Protein AF-A0AA47KNE5-F1 (afdb_monomer_lite)

Foldseek 3Di:
DDPPPPDVVNVVVVVVVVVVVVVVVVVVVVVPDLAQAEFEDDDQWDWTDDPVDPWIKTWHWDDDPFKIKIKIKTQDDFPFKAFDDDGDTADWPDWDQDPVNRIIITMDMDTPVRDDPCRQWIWTHDDRYIYTYGDDDDD

Sequence (139 aa):
MAAEKLTRGRLAQIIVMLTLLVVAFFWRTLVYTPGLTIIDCEGERGFCGTSQSQQTVEFSWRKEQDYIIFSVISDKKPHSAYWGEEGNKQIEISDMQDQNGDKITLTWQWKTQDLPRNPMRFNLVFDQHQFKFNYPQID

Organism: NCBI:txid1908198

pLDDT: mean 78.64, std 12.8, range [43.66, 94.62]

Radius of gyration: 24.83 Å; chains: 1; bounding box: 59×40×68 Å

Structure (mmCIF, N/CA/C/O backbone):
data_AF-A0AA47KNE5-F1
#
_entry.id   AF-A0AA47KNE5-F1
#
loop_
_atom_site.group_PDB
_atom_site.id
_atom_site.type_symbol
_atom_site.label_atom_id
_atom_site.label_alt_id
_atom_site.label_comp_id
_atom_site.label_asym_id
_atom_site.label_entity_id
_atom_site.label_seq_id
_atom_site.pdbx_PDB_ins_code
_atom_site.Cartn_x
_atom_site.Cartn_y
_atom_site.Cartn_z
_atom_site.occupancy
_atom_site.B_iso_or_equiv
_atom_site.auth_seq_id
_atom_site.auth_comp_id
_atom_site.auth_asym_id
_atom_site.auth_atom_id
_atom_site.pdbx_PDB_model_num
ATOM 1 N N . MET A 1 1 ? 38.403 22.958 -42.025 1.00 55.44 1 MET A N 1
ATOM 2 C CA . MET A 1 1 ? 38.973 21.595 -42.096 1.00 55.44 1 MET A CA 1
ATOM 3 C C . MET A 1 1 ? 38.119 20.810 -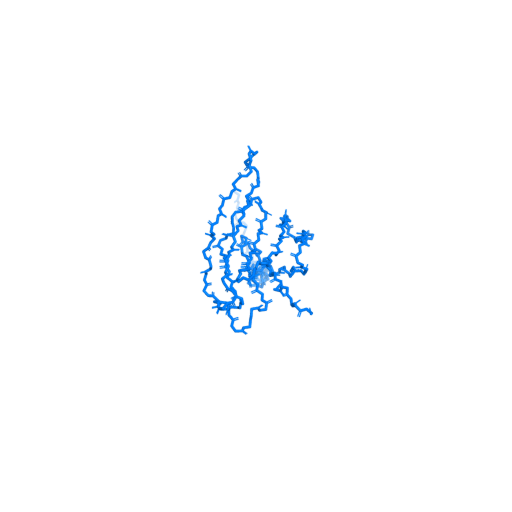43.071 1.00 55.44 1 MET A C 1
ATOM 5 O O . MET A 1 1 ? 36.905 20.827 -42.910 1.00 55.44 1 MET A O 1
ATOM 9 N N . ALA A 1 2 ? 38.712 20.272 -44.139 1.00 46.06 2 ALA A N 1
ATOM 10 C CA . ALA A 1 2 ? 37.969 19.575 -45.184 1.00 46.06 2 ALA A CA 1
ATOM 11 C C . ALA A 1 2 ? 37.183 18.417 -44.558 1.00 46.06 2 ALA A C 1
ATOM 13 O O . ALA A 1 2 ? 37.780 17.555 -43.919 1.00 46.06 2 ALA A O 1
ATOM 14 N N . ALA A 1 3 ? 35.857 18.428 -44.712 1.00 57.62 3 ALA A N 1
ATOM 15 C CA . ALA A 1 3 ? 35.035 17.264 -44.431 1.00 57.62 3 ALA A CA 1
ATOM 16 C C . ALA A 1 3 ? 35.499 16.174 -45.401 1.00 57.62 3 ALA A C 1
ATOM 18 O O . ALA A 1 3 ? 35.206 16.219 -46.597 1.00 57.62 3 ALA A O 1
ATOM 19 N N . GLU A 1 4 ? 36.354 15.289 -44.897 1.00 56.22 4 GLU A N 1
ATOM 20 C CA . GLU A 1 4 ? 36.949 14.192 -45.639 1.00 56.22 4 GLU A CA 1
ATOM 21 C C . GLU A 1 4 ? 35.820 13.450 -46.359 1.00 56.22 4 GLU A C 1
ATOM 23 O O . GLU A 1 4 ? 34.797 13.138 -45.746 1.00 56.22 4 GLU A O 1
ATOM 28 N N . LYS A 1 5 ? 35.948 13.246 -47.680 1.00 59.78 5 LYS A N 1
ATOM 29 C CA . LYS A 1 5 ? 34.957 12.507 -48.470 1.00 59.78 5 LYS A CA 1
ATOM 30 C C . LYS A 1 5 ? 34.776 11.138 -47.815 1.00 59.78 5 LYS A C 1
ATOM 32 O O . LYS A 1 5 ? 35.583 10.243 -48.056 1.00 59.78 5 LYS A O 1
ATOM 37 N N . LEU A 1 6 ? 33.728 10.969 -47.004 1.00 59.25 6 LEU A N 1
ATOM 38 C CA . LEU A 1 6 ? 33.362 9.667 -46.465 1.00 59.25 6 LEU A CA 1
ATOM 39 C C . LEU A 1 6 ? 33.169 8.738 -47.662 1.00 59.25 6 LEU A C 1
ATOM 41 O O . LEU A 1 6 ? 32.234 8.880 -48.452 1.00 59.25 6 LEU A O 1
ATOM 45 N N . THR A 1 7 ? 34.098 7.803 -47.831 1.00 70.06 7 THR A N 1
ATOM 46 C CA . THR A 1 7 ? 33.955 6.731 -48.807 1.00 70.06 7 THR A CA 1
ATOM 47 C C . THR A 1 7 ? 32.669 5.988 -48.463 1.00 70.06 7 THR A C 1
ATOM 49 O O . THR A 1 7 ? 32.439 5.646 -47.303 1.00 70.06 7 THR A O 1
ATOM 52 N N . ARG A 1 8 ? 31.793 5.782 -49.458 1.00 72.06 8 ARG A N 1
ATOM 53 C CA . ARG A 1 8 ? 30.426 5.253 -49.264 1.00 72.06 8 ARG A CA 1
ATOM 54 C C . ARG A 1 8 ? 30.379 4.005 -48.366 1.00 72.06 8 ARG A C 1
ATOM 56 O O . ARG A 1 8 ? 29.431 3.844 -47.607 1.00 72.06 8 ARG A O 1
ATOM 63 N N . GLY A 1 9 ? 31.426 3.174 -48.396 1.00 78.50 9 GLY A N 1
ATOM 64 C CA . GLY A 1 9 ? 31.568 1.998 -47.531 1.00 78.50 9 GLY A CA 1
ATOM 65 C C . GLY A 1 9 ? 31.712 2.310 -46.035 1.00 78.50 9 GLY A C 1
ATOM 66 O O . GLY A 1 9 ? 31.066 1.660 -45.219 1.00 78.50 9 GLY A O 1
ATOM 67 N N . ARG A 1 10 ? 32.485 3.337 -45.655 1.00 80.94 10 ARG A N 1
ATOM 68 C CA . ARG A 1 10 ? 32.649 3.741 -44.244 1.00 80.94 10 ARG A CA 1
ATOM 69 C C . ARG A 1 10 ? 31.364 4.344 -43.679 1.00 80.94 10 ARG A C 1
ATOM 71 O O . ARG A 1 10 ? 31.023 4.097 -42.528 1.00 80.94 10 ARG A O 1
ATOM 78 N N . LEU A 1 11 ? 30.622 5.080 -44.507 1.00 83.19 11 LEU A N 1
ATOM 79 C CA . LEU A 1 11 ? 29.317 5.629 -44.135 1.00 83.19 11 LEU A CA 1
ATOM 80 C C . LEU A 1 11 ? 28.286 4.516 -43.885 1.00 83.19 11 LEU A C 1
ATOM 82 O O . LEU A 1 11 ? 27.605 4.540 -42.865 1.00 83.19 11 LEU A O 1
ATOM 86 N N . ALA A 1 12 ? 28.215 3.512 -44.765 1.00 87.06 12 ALA A N 1
ATOM 87 C CA . ALA A 1 12 ? 27.315 2.373 -44.581 1.00 87.06 12 ALA A CA 1
ATOM 88 C C . ALA A 1 12 ? 27.607 1.614 -43.275 1.00 87.06 12 ALA A C 1
ATOM 90 O O . ALA A 1 12 ? 26.688 1.296 -42.526 1.00 87.06 12 ALA A O 1
ATOM 91 N N . GLN A 1 13 ? 28.886 1.396 -42.958 1.00 84.06 13 GLN A N 1
ATOM 92 C CA . GLN A 1 13 ? 29.298 0.732 -41.721 1.00 84.06 13 GLN A CA 1
ATOM 93 C C . GLN A 1 13 ? 28.849 1.495 -40.465 1.00 84.06 13 GLN A C 1
ATOM 95 O O . GLN A 1 13 ? 28.346 0.885 -39.522 1.00 84.06 13 GLN A O 1
ATOM 100 N N . ILE A 1 14 ? 28.990 2.825 -40.460 1.00 89.75 14 ILE A N 1
ATOM 101 C CA . ILE A 1 14 ? 28.552 3.671 -39.341 1.00 89.75 14 ILE A CA 1
ATOM 102 C C . ILE A 1 14 ? 27.030 3.606 -39.177 1.00 89.75 14 ILE A C 1
ATOM 104 O O . ILE A 1 14 ? 26.550 3.481 -38.055 1.00 89.75 14 ILE A O 1
ATOM 108 N N . ILE A 1 15 ? 26.268 3.636 -40.275 1.00 91.88 15 ILE A N 1
ATOM 109 C CA . ILE A 1 15 ? 24.800 3.551 -40.231 1.00 91.88 15 ILE A CA 1
ATOM 110 C C . ILE A 1 15 ? 24.347 2.197 -39.668 1.00 91.88 15 ILE A C 1
ATOM 112 O O . ILE A 1 15 ? 23.460 2.151 -38.816 1.00 91.88 15 ILE A O 1
ATOM 116 N N . VAL A 1 16 ? 24.975 1.095 -40.081 1.00 94.06 16 VAL A N 1
ATOM 117 C CA . VAL A 1 16 ? 24.676 -0.239 -39.534 1.00 94.06 16 VAL A CA 1
ATOM 118 C C . VAL A 1 16 ? 24.987 -0.299 -38.035 1.00 94.06 16 VAL A C 1
ATOM 120 O O . VAL A 1 16 ? 24.168 -0.777 -37.256 1.00 94.06 16 VAL A O 1
ATOM 123 N N . MET A 1 17 ? 26.125 0.248 -37.599 1.00 93.06 17 MET A N 1
ATOM 124 C CA . MET A 1 17 ? 26.459 0.295 -36.171 1.00 93.06 17 MET A CA 1
ATOM 125 C C . MET A 1 17 ? 25.487 1.164 -35.366 1.00 93.06 17 MET A C 1
ATOM 127 O O . MET A 1 17 ? 25.018 0.740 -34.312 1.00 93.06 17 MET A O 1
ATOM 131 N N . LEU A 1 18 ? 25.123 2.345 -35.872 1.00 92.12 18 LEU A N 1
ATOM 132 C CA . LEU A 1 18 ? 24.147 3.223 -35.224 1.00 92.12 18 LEU A CA 1
ATOM 133 C C . LEU A 1 18 ? 22.773 2.563 -35.106 1.00 92.12 18 LEU A C 1
ATOM 135 O O . LEU A 1 18 ? 22.165 2.612 -34.043 1.00 92.12 18 LEU A O 1
ATOM 139 N N . THR A 1 19 ? 22.290 1.920 -36.168 1.00 94.62 19 THR A N 1
ATOM 140 C CA . THR A 1 19 ? 20.976 1.258 -36.155 1.00 94.62 19 THR A CA 1
ATOM 141 C C . THR A 1 19 ? 20.927 0.100 -35.160 1.00 94.62 19 THR A C 1
ATOM 143 O O . THR A 1 19 ? 19.953 -0.003 -34.419 1.00 94.62 19 THR A O 1
ATOM 146 N N . LEU A 1 20 ? 21.986 -0.711 -35.057 1.00 94.62 20 LEU A N 1
ATOM 147 C CA . LEU A 1 20 ? 22.078 -1.768 -34.044 1.00 94.62 20 LEU A CA 1
ATOM 148 C C . LEU A 1 20 ? 22.033 -1.211 -32.617 1.00 94.62 20 LEU A C 1
ATOM 150 O O . LEU A 1 20 ? 21.294 -1.730 -31.780 1.00 94.62 20 LEU A O 1
ATOM 154 N N . LEU A 1 21 ? 22.777 -0.135 -32.345 1.00 92.94 21 LEU A N 1
ATOM 155 C CA . LEU A 1 21 ? 22.768 0.513 -31.032 1.00 92.94 21 LEU A CA 1
ATOM 156 C C . LEU A 1 21 ? 21.394 1.096 -30.695 1.00 92.94 21 LEU A C 1
ATOM 158 O O . LEU A 1 21 ? 20.922 0.936 -29.573 1.00 92.94 21 LEU A O 1
ATOM 162 N N . VAL A 1 22 ? 20.730 1.723 -31.667 1.00 93.38 22 VAL A N 1
ATOM 163 C CA . VAL A 1 22 ? 19.386 2.284 -31.500 1.00 93.38 22 VAL A CA 1
ATOM 164 C C . VAL A 1 22 ? 18.367 1.181 -31.205 1.00 93.38 22 VAL A C 1
ATOM 166 O O . VAL A 1 22 ? 17.596 1.308 -30.258 1.00 93.38 22 VAL A O 1
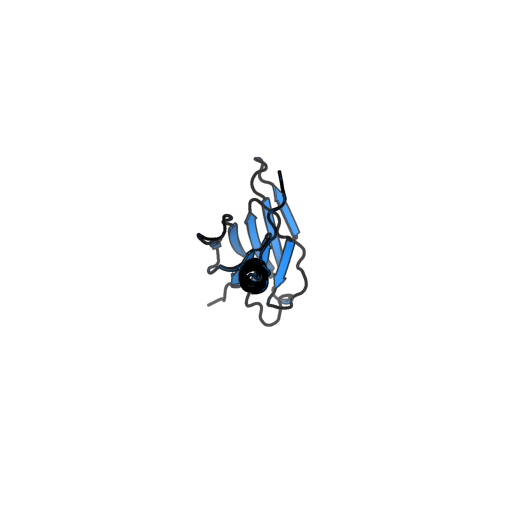ATOM 169 N N . VAL A 1 23 ? 18.389 0.069 -31.945 1.00 93.81 23 VAL A N 1
ATOM 170 C CA . VAL A 1 23 ? 17.491 -1.073 -31.700 1.00 93.81 23 VAL A CA 1
ATOM 171 C C . VAL A 1 23 ? 17.737 -1.687 -30.320 1.00 93.81 23 VAL A C 1
ATOM 173 O O . VAL A 1 23 ? 16.781 -1.919 -29.584 1.00 93.81 23 VAL A O 1
ATOM 176 N N . ALA A 1 24 ? 18.996 -1.901 -29.929 1.00 89.50 24 ALA A N 1
ATOM 177 C CA . ALA A 1 24 ? 19.336 -2.420 -28.604 1.00 89.50 24 ALA A CA 1
ATOM 178 C C . ALA A 1 24 ? 18.903 -1.464 -27.475 1.00 89.50 24 ALA A C 1
ATOM 180 O O . ALA A 1 24 ? 18.394 -1.905 -26.441 1.00 89.50 24 ALA A O 1
ATOM 181 N N . PHE A 1 25 ? 19.053 -0.154 -27.684 1.00 87.81 25 PHE A N 1
ATOM 182 C CA . PHE A 1 25 ? 18.615 0.877 -26.748 1.00 87.81 25 PHE A CA 1
ATOM 183 C C . PHE A 1 25 ? 17.090 0.912 -26.601 1.00 87.81 25 PHE A C 1
ATOM 185 O O . PHE A 1 25 ? 16.581 0.947 -25.478 1.00 87.81 25 PHE A O 1
ATOM 192 N N . PHE A 1 26 ? 16.351 0.837 -27.712 1.00 88.81 26 PHE A N 1
ATOM 193 C CA . PHE A 1 26 ? 14.893 0.746 -27.678 1.00 88.81 26 PHE A CA 1
ATOM 194 C C . PHE A 1 26 ? 14.425 -0.557 -27.034 1.00 88.81 26 PHE A C 1
ATOM 196 O O . PHE A 1 26 ? 13.512 -0.515 -26.219 1.00 88.81 26 PHE A O 1
ATOM 203 N N . TRP A 1 27 ? 15.078 -1.691 -27.307 1.00 85.62 27 TRP A N 1
ATOM 204 C CA . TRP A 1 27 ? 14.773 -2.955 -26.636 1.00 85.62 27 TRP A CA 1
ATOM 205 C C . TRP A 1 27 ? 14.945 -2.835 -25.119 1.00 85.62 27 TRP A C 1
ATOM 207 O O . TRP A 1 27 ? 14.045 -3.193 -24.365 1.00 85.62 27 TRP A O 1
ATOM 217 N N . ARG A 1 28 ? 16.062 -2.262 -24.647 1.00 82.69 28 ARG A N 1
ATOM 218 C CA . ARG A 1 28 ? 16.290 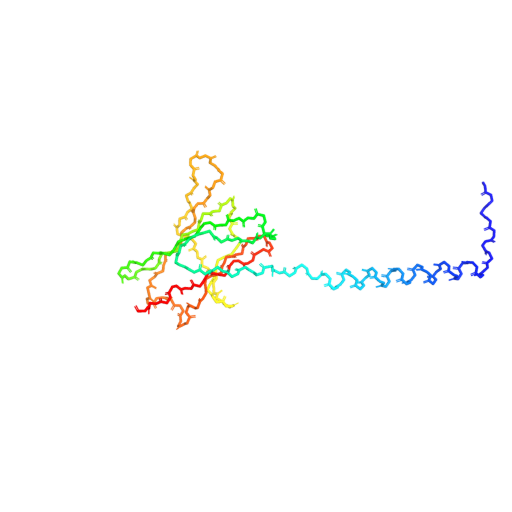-2.074 -23.207 1.00 82.69 28 ARG A CA 1
ATOM 219 C C . ARG A 1 28 ? 15.290 -1.102 -22.577 1.00 82.69 28 ARG A C 1
ATOM 221 O O . ARG A 1 28 ? 14.845 -1.360 -21.463 1.00 82.69 28 ARG A O 1
ATOM 228 N N . THR A 1 29 ? 14.942 -0.028 -23.284 1.00 79.31 29 THR A N 1
ATOM 229 C CA . THR A 1 29 ? 14.018 1.012 -22.803 1.00 79.31 29 THR A CA 1
ATOM 230 C C . THR A 1 29 ? 12.569 0.527 -22.775 1.00 79.31 29 THR A C 1
ATOM 232 O O . THR A 1 29 ? 11.874 0.779 -21.801 1.00 79.31 29 THR A O 1
ATOM 235 N N . LEU A 1 30 ? 12.114 -0.215 -23.790 1.00 73.38 30 LEU A N 1
ATOM 236 C CA . LEU A 1 30 ? 10.751 -0.761 -23.832 1.00 73.38 30 LEU A CA 1
ATOM 237 C C . LEU A 1 30 ? 10.554 -1.927 -22.857 1.00 73.38 30 LEU A C 1
ATOM 239 O O . LEU A 1 30 ? 9.468 -2.088 -22.313 1.00 73.38 30 LEU A O 1
ATOM 243 N N . VAL A 1 31 ? 11.596 -2.728 -22.611 1.00 68.69 31 VAL A N 1
ATOM 244 C CA . VAL A 1 31 ? 11.554 -3.807 -21.609 1.00 68.69 31 VAL A CA 1
ATOM 245 C C . VAL A 1 31 ? 11.641 -3.253 -20.182 1.00 68.69 31 VAL A C 1
ATOM 247 O O . VAL A 1 31 ? 11.233 -3.923 -19.235 1.00 68.69 31 VAL A O 1
ATOM 250 N N . TYR A 1 32 ? 12.134 -2.025 -19.997 1.00 56.22 32 TYR A N 1
ATOM 251 C CA . TYR A 1 32 ? 12.071 -1.347 -18.708 1.00 56.22 32 TYR A CA 1
ATOM 252 C C . TYR A 1 32 ? 10.671 -0.766 -18.493 1.00 56.22 32 TYR A C 1
ATOM 254 O O . TYR A 1 32 ? 10.432 0.427 -18.649 1.00 56.22 32 TYR A O 1
ATOM 262 N N . THR A 1 33 ? 9.725 -1.620 -18.116 1.00 56.34 33 THR A N 1
ATOM 263 C CA . THR A 1 33 ? 8.511 -1.157 -17.451 1.00 56.34 33 THR A CA 1
ATOM 264 C C . THR A 1 33 ? 8.902 -0.739 -16.033 1.00 56.34 33 THR A C 1
ATOM 266 O O . THR A 1 33 ? 9.315 -1.618 -15.268 1.00 56.34 33 THR A O 1
ATOM 269 N N . PRO A 1 34 ? 8.781 0.543 -15.632 1.00 56.78 34 PRO A N 1
ATOM 270 C CA . PRO A 1 34 ? 8.726 0.898 -14.219 1.00 56.78 34 PRO A C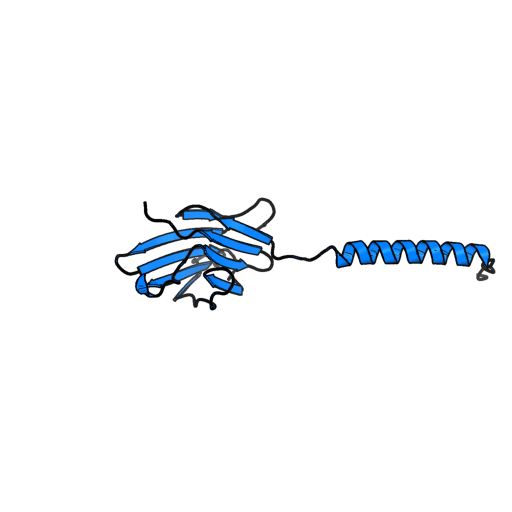A 1
ATOM 271 C C . PRO A 1 34 ? 7.407 0.339 -13.670 1.00 56.78 34 PRO A C 1
ATOM 273 O O . PRO A 1 34 ? 6.404 1.038 -13.559 1.00 56.78 34 PRO A O 1
ATOM 276 N N . GLY A 1 35 ? 7.371 -0.976 -13.465 1.00 61.34 35 GLY A N 1
ATOM 277 C CA . GLY A 1 35 ? 6.251 -1.654 -12.843 1.00 61.34 35 GLY A CA 1
ATOM 278 C C . GLY A 1 35 ? 6.169 -1.211 -11.392 1.00 61.34 35 GLY A C 1
ATOM 279 O O . GLY A 1 35 ? 7.199 -0.976 -10.760 1.00 61.34 35 GLY A O 1
ATOM 280 N N . LEU A 1 36 ? 4.946 -1.093 -10.877 1.00 70.31 36 LEU A N 1
ATOM 281 C CA . LEU A 1 36 ? 4.732 -0.932 -9.445 1.00 70.31 36 LEU A CA 1
ATOM 282 C C . LEU A 1 36 ? 5.486 -2.052 -8.716 1.00 70.31 36 LEU A C 1
ATOM 284 O O . LEU A 1 36 ? 5.238 -3.235 -8.965 1.00 70.31 36 LEU A O 1
ATOM 288 N N . THR A 1 37 ? 6.424 -1.692 -7.848 1.00 81.44 37 THR A N 1
ATOM 289 C CA . THR A 1 37 ? 7.150 -2.656 -7.025 1.00 81.44 37 THR A CA 1
ATOM 290 C C . THR A 1 37 ? 6.230 -3.095 -5.899 1.00 81.44 37 THR A C 1
ATOM 292 O O . THR A 1 37 ? 5.873 -2.324 -5.009 1.00 81.44 37 THR A O 1
ATOM 295 N N . ILE A 1 38 ? 5.784 -4.344 -5.975 1.00 83.50 38 ILE A N 1
ATOM 296 C CA . ILE A 1 38 ? 4.875 -4.922 -4.992 1.00 83.50 38 ILE A CA 1
ATOM 297 C C . ILE A 1 38 ? 5.693 -5.403 -3.793 1.00 83.50 38 ILE A C 1
ATOM 299 O O . ILE A 1 38 ? 6.659 -6.147 -3.953 1.00 83.50 38 ILE A O 1
ATOM 303 N N . ILE A 1 39 ? 5.292 -4.969 -2.602 1.00 87.56 39 ILE A N 1
ATOM 304 C CA . ILE A 1 39 ? 5.877 -5.340 -1.317 1.00 87.56 39 ILE A CA 1
ATOM 305 C C . ILE A 1 39 ? 4.778 -6.009 -0.502 1.00 87.56 39 ILE A C 1
ATOM 307 O O . ILE A 1 39 ? 3.805 -5.356 -0.132 1.00 87.56 39 ILE A O 1
ATOM 311 N N . ASP A 1 40 ? 4.923 -7.299 -0.223 1.00 87.69 40 ASP A N 1
ATOM 312 C CA . ASP A 1 40 ? 3.991 -8.024 0.636 1.00 87.69 40 ASP A CA 1
ATOM 313 C C . ASP A 1 40 ? 4.401 -7.864 2.110 1.00 87.69 40 ASP A C 1
ATOM 315 O O . ASP A 1 40 ? 5.540 -8.129 2.495 1.00 87.69 40 ASP A O 1
ATOM 319 N N . CYS A 1 41 ? 3.463 -7.389 2.925 1.00 88.62 41 CYS A N 1
ATOM 320 C CA . CYS A 1 41 ? 3.610 -7.141 4.352 1.00 88.62 41 CYS A CA 1
ATOM 321 C C . CYS A 1 41 ? 2.785 -8.169 5.130 1.00 88.62 41 CYS A C 1
ATOM 323 O O . CYS A 1 41 ? 1.553 -8.210 5.029 1.00 88.62 41 CYS A O 1
ATOM 325 N N . GLU A 1 42 ? 3.469 -8.983 5.931 1.00 86.62 42 GLU A N 1
ATOM 326 C CA . GLU A 1 42 ? 2.856 -10.032 6.743 1.00 86.62 42 GLU A CA 1
ATOM 327 C C . GLU A 1 42 ? 2.862 -9.668 8.232 1.00 86.62 42 GLU A C 1
ATOM 329 O O . GLU A 1 42 ? 3.791 -9.033 8.731 1.00 86.62 42 GLU A O 1
ATOM 334 N N . GLY A 1 43 ? 1.820 -10.103 8.943 1.00 85.88 43 GLY A N 1
ATOM 335 C CA . GLY A 1 43 ? 1.654 -9.901 10.382 1.00 85.88 43 GLY A CA 1
ATOM 336 C C . GLY A 1 43 ? 0.598 -8.858 10.747 1.00 85.88 43 GLY A C 1
ATOM 337 O O . GLY A 1 43 ? 0.063 -8.148 9.900 1.00 85.88 43 GLY A O 1
ATOM 338 N N . GLU A 1 44 ? 0.283 -8.777 12.039 1.00 87.25 44 GLU A N 1
ATOM 339 C CA . GLU A 1 44 ? -0.696 -7.816 12.566 1.00 87.25 44 GLU A CA 1
ATOM 340 C C . GLU A 1 44 ? -0.080 -6.441 12.835 1.00 87.25 44 GLU A C 1
ATOM 342 O O . GLU A 1 44 ? -0.766 -5.426 12.805 1.00 87.25 44 GLU A O 1
ATOM 347 N N . ARG A 1 45 ? 1.220 -6.393 13.131 1.00 90.38 45 ARG A N 1
ATOM 348 C CA . ARG A 1 45 ? 1.954 -5.164 13.434 1.00 90.38 45 ARG A CA 1
ATOM 349 C C . ARG A 1 45 ? 3.436 -5.344 13.158 1.00 90.38 45 ARG A C 1
ATOM 351 O O . ARG A 1 45 ? 3.967 -6.436 13.357 1.00 90.38 45 ARG A O 1
ATOM 358 N N . GLY A 1 46 ? 4.114 -4.266 12.793 1.00 88.44 46 GLY A N 1
ATOM 359 C CA . GLY A 1 46 ? 5.561 -4.263 12.619 1.00 88.44 46 GLY A CA 1
ATOM 360 C C . GLY A 1 46 ? 6.025 -3.263 11.575 1.00 88.44 46 GLY A C 1
ATOM 361 O O . GLY A 1 46 ? 5.291 -2.361 11.180 1.00 88.44 46 GLY A O 1
ATOM 362 N N . PHE A 1 47 ? 7.260 -3.445 11.123 1.00 88.31 47 PHE A N 1
ATOM 363 C CA . PHE A 1 47 ? 7.844 -2.655 10.048 1.00 88.31 47 PHE A CA 1
ATOM 364 C C . PHE A 1 47 ? 7.745 -3.435 8.744 1.00 88.31 47 PHE A C 1
ATOM 366 O O . PHE A 1 47 ? 8.171 -4.587 8.675 1.00 88.31 47 PHE A O 1
ATOM 373 N N . CYS A 1 48 ? 7.206 -2.799 7.712 1.00 87.25 48 CYS A N 1
ATOM 374 C CA . CYS A 1 48 ? 7.212 -3.314 6.359 1.00 87.25 48 CYS A CA 1
ATOM 375 C C . CYS A 1 48 ? 8.123 -2.462 5.478 1.00 87.25 48 CYS A C 1
ATOM 377 O O . CYS A 1 48 ? 7.993 -1.243 5.395 1.00 87.25 48 CYS A O 1
ATOM 379 N N . GLY A 1 49 ? 9.058 -3.116 4.807 1.00 78.62 49 GLY A N 1
ATOM 380 C CA . GLY A 1 49 ? 9.978 -2.492 3.873 1.00 78.62 49 GLY A CA 1
ATOM 381 C C . GLY A 1 49 ? 10.924 -3.537 3.308 1.00 78.62 49 GLY A C 1
ATOM 382 O O . GLY A 1 49 ? 11.142 -4.590 3.904 1.00 78.62 49 GLY A O 1
ATOM 383 N N . THR A 1 50 ? 11.480 -3.256 2.139 1.00 67.88 50 THR A N 1
ATOM 384 C CA . THR A 1 50 ? 12.477 -4.112 1.494 1.00 67.88 50 THR A CA 1
ATOM 385 C C . THR A 1 50 ? 13.813 -3.383 1.426 1.00 67.88 50 THR A C 1
ATOM 387 O O . THR A 1 50 ? 13.860 -2.159 1.485 1.00 67.88 50 THR A O 1
ATOM 390 N N . SER A 1 51 ? 14.909 -4.110 1.208 1.00 58.00 51 SER A N 1
ATOM 391 C CA . SER A 1 51 ? 16.204 -3.495 0.878 1.00 58.00 51 SER A CA 1
ATOM 392 C C . SER A 1 51 ? 16.183 -2.686 -0.430 1.00 58.00 51 SER A C 1
ATOM 394 O O . SER A 1 51 ? 17.102 -1.910 -0.677 1.00 58.00 51 SER A O 1
ATOM 396 N N . GLN A 1 52 ? 15.151 -2.862 -1.266 1.00 52.88 52 GLN A N 1
ATOM 397 C CA . GLN A 1 52 ? 14.965 -2.157 -2.537 1.00 52.88 52 GLN A CA 1
ATOM 398 C C . GLN A 1 52 ? 14.080 -0.906 -2.408 1.00 52.88 52 GLN A C 1
ATOM 400 O O . GLN A 1 52 ? 14.204 0.007 -3.221 1.00 52.88 52 GLN A O 1
ATOM 405 N N . SER A 1 53 ? 13.231 -0.820 -1.381 1.00 55.41 53 SER A N 1
ATOM 406 C CA . SER A 1 53 ? 12.427 0.363 -1.077 1.00 55.41 53 SER A CA 1
ATOM 407 C C . SER A 1 53 ? 13.146 1.190 -0.018 1.00 55.41 53 SER A C 1
ATOM 409 O O . SER A 1 53 ? 13.264 0.761 1.125 1.00 55.41 53 SER A O 1
ATOM 411 N N . GLN A 1 54 ? 13.577 2.406 -0.349 1.00 59.66 54 GLN A N 1
ATOM 412 C CA . GLN A 1 54 ? 14.178 3.332 0.627 1.00 59.66 54 GLN A CA 1
ATOM 413 C C . GLN A 1 54 ? 13.218 3.748 1.764 1.00 59.66 54 GLN A C 1
ATOM 415 O O . GLN A 1 54 ? 13.610 4.500 2.649 1.00 59.66 54 GLN A O 1
ATOM 420 N N . GLN A 1 55 ? 11.969 3.275 1.739 1.00 66.50 55 GLN A N 1
ATOM 421 C CA . GLN A 1 55 ? 10.915 3.610 2.685 1.00 66.50 55 GLN A CA 1
ATOM 422 C C . GLN A 1 55 ? 10.498 2.365 3.468 1.00 66.50 55 GLN A C 1
ATOM 424 O O . GLN A 1 55 ? 10.037 1.377 2.895 1.00 66.50 55 GLN A O 1
ATOM 429 N N . THR A 1 56 ? 10.674 2.421 4.786 1.00 79.44 56 THR A N 1
ATOM 430 C CA . THR A 1 56 ? 10.113 1.460 5.738 1.00 79.44 56 THR A CA 1
ATOM 431 C C . THR A 1 56 ? 8.888 2.089 6.378 1.00 79.44 56 THR A C 1
ATOM 433 O O . THR A 1 56 ? 9.007 3.132 7.023 1.00 79.44 56 THR A O 1
ATOM 436 N N . VAL A 1 57 ? 7.732 1.457 6.223 1.00 88.25 57 VAL A N 1
ATOM 437 C CA . VAL A 1 57 ? 6.489 1.887 6.866 1.00 88.25 57 VAL A CA 1
ATOM 438 C C . VAL A 1 57 ? 6.251 1.047 8.110 1.00 88.25 57 VAL A C 1
ATOM 440 O O . VAL A 1 57 ? 6.432 -0.169 8.095 1.00 88.25 57 VAL A O 1
ATOM 443 N N . GLU A 1 58 ? 5.860 1.678 9.206 1.00 91.50 58 GLU A N 1
ATOM 444 C CA . GLU A 1 58 ? 5.398 0.956 10.391 1.00 91.50 58 GLU A CA 1
ATOM 445 C C . GLU A 1 58 ? 3.886 0.811 10.296 1.00 91.50 58 GLU A C 1
ATOM 447 O O . GLU A 1 58 ? 3.200 1.773 9.967 1.00 91.50 58 GLU A O 1
ATOM 452 N N . PHE A 1 59 ? 3.352 -0.377 10.545 1.00 92.06 59 PHE A N 1
ATOM 453 C CA . PHE A 1 59 ? 1.922 -0.627 10.439 1.00 92.06 59 PHE A CA 1
ATOM 454 C C . P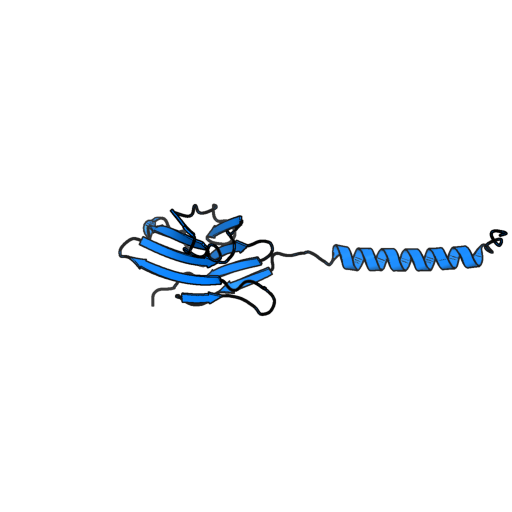HE A 1 59 ? 1.400 -1.401 11.641 1.00 92.06 59 PHE A C 1
ATOM 456 O O . PHE A 1 59 ? 2.129 -2.145 12.302 1.00 92.06 59 PHE A O 1
ATOM 463 N N . SER A 1 60 ? 0.112 -1.228 11.918 1.00 92.44 60 SER A N 1
ATOM 464 C CA . SER A 1 60 ? -0.598 -1.994 12.933 1.00 92.44 60 SER A CA 1
ATOM 465 C C . SER A 1 60 ? -2.071 -2.153 12.583 1.00 92.44 60 SER A C 1
ATOM 467 O O . SER A 1 60 ? -2.739 -1.214 12.147 1.00 92.44 60 SER A O 1
ATOM 469 N N . TRP A 1 61 ? -2.571 -3.355 12.821 1.00 90.69 61 TRP A N 1
ATOM 470 C CA . TRP A 1 61 ? -3.976 -3.700 12.835 1.00 90.69 61 TRP A CA 1
ATOM 471 C C . TRP A 1 61 ? -4.474 -3.689 14.278 1.00 90.69 61 TRP A C 1
ATOM 473 O O . TRP A 1 61 ? -3.825 -4.209 15.187 1.00 90.69 61 TRP A O 1
ATOM 483 N N . ARG A 1 62 ? -5.650 -3.109 14.496 1.00 89.31 62 ARG A N 1
ATOM 484 C CA . ARG A 1 62 ? -6.398 -3.216 15.748 1.00 89.31 62 ARG A CA 1
ATOM 485 C C . ARG A 1 62 ? -7.831 -3.588 15.435 1.00 89.31 62 ARG A C 1
ATOM 487 O O . ARG A 1 62 ? -8.457 -2.997 14.560 1.00 89.31 62 ARG A O 1
ATOM 494 N N . LYS A 1 63 ? -8.356 -4.554 16.176 1.00 86.19 63 LYS A N 1
ATOM 495 C CA . LYS A 1 63 ? -9.758 -4.943 16.100 1.00 86.19 63 LYS A CA 1
ATOM 496 C C . LYS A 1 63 ? -10.469 -4.498 17.369 1.00 86.19 63 LYS A C 1
ATOM 498 O O . LYS A 1 63 ? -10.078 -4.873 18.471 1.00 86.19 63 LYS A O 1
ATOM 503 N N . GLU A 1 64 ? -11.520 -3.719 17.194 1.00 85.31 64 GLU A N 1
ATOM 504 C CA . GLU A 1 64 ? -12.511 -3.403 18.215 1.00 85.31 64 GLU A CA 1
ATOM 505 C C . GLU A 1 64 ? -13.815 -4.147 17.891 1.00 85.31 64 GLU A C 1
ATOM 507 O O . GLU A 1 64 ? -13.959 -4.709 16.809 1.00 85.31 64 GLU A O 1
ATOM 512 N N . GLN A 1 65 ? -14.763 -4.192 18.832 1.00 83.62 65 GLN A N 1
ATOM 513 C CA . GLN A 1 65 ? -15.943 -5.077 18.785 1.00 83.62 65 GLN A CA 1
ATOM 514 C C . GLN A 1 65 ? -16.625 -5.166 17.409 1.00 83.62 65 GLN A C 1
ATOM 516 O O . GLN A 1 65 ? -16.884 -6.268 16.933 1.00 83.62 65 GLN A O 1
ATOM 521 N N . ASP A 1 66 ? -16.878 -4.020 16.775 1.00 88.00 66 ASP A N 1
ATOM 522 C CA . ASP A 1 66 ? -17.504 -3.937 15.450 1.00 88.00 66 ASP A CA 1
ATOM 523 C C . ASP A 1 66 ? -16.598 -3.264 14.407 1.00 88.00 66 ASP A C 1
ATOM 525 O O . ASP A 1 66 ? -16.943 -3.198 13.230 1.00 88.00 66 ASP A O 1
ATOM 529 N N . TYR A 1 67 ? -15.416 -2.789 14.807 1.00 86.62 67 TYR A N 1
ATOM 530 C CA . TYR A 1 67 ? -14.544 -1.980 13.960 1.00 86.62 67 TYR A CA 1
ATOM 531 C C . TYR A 1 67 ? -13.175 -2.610 13.762 1.00 86.62 67 TYR A C 1
ATOM 533 O O . TYR A 1 67 ? -12.596 -3.216 14.659 1.00 86.62 67 TYR A O 1
ATOM 541 N N . ILE A 1 68 ? -12.618 -2.384 12.584 1.00 88.75 68 ILE A N 1
ATOM 542 C CA . ILE A 1 68 ? -11.250 -2.739 12.245 1.00 88.75 68 ILE A CA 1
ATOM 543 C C . ILE A 1 68 ? -10.524 -1.462 11.915 1.00 88.75 68 ILE A C 1
ATOM 545 O O . ILE A 1 68 ? -10.974 -0.691 11.073 1.00 88.75 68 ILE A O 1
ATOM 549 N N . ILE A 1 69 ? -9.409 -1.262 12.596 1.00 90.25 69 ILE A N 1
ATOM 550 C CA . ILE A 1 69 ? -8.579 -0.080 12.501 1.00 90.25 69 ILE A CA 1
ATOM 551 C C . ILE A 1 69 ? -7.234 -0.514 11.934 1.00 90.25 69 ILE A C 1
ATOM 553 O O . ILE A 1 69 ? -6.579 -1.405 12.473 1.00 90.25 69 ILE A O 1
ATOM 557 N N . PHE A 1 70 ? -6.820 0.127 10.854 1.00 91.50 70 PHE A N 1
ATOM 558 C CA . PHE A 1 70 ? -5.486 -0.009 10.296 1.00 91.50 70 PHE A CA 1
ATOM 559 C C . PHE A 1 70 ? -4.772 1.327 10.418 1.00 91.50 70 PHE A C 1
ATOM 561 O O . PHE A 1 70 ? -5.284 2.344 9.950 1.00 91.50 70 PHE A O 1
ATOM 568 N N . SER A 1 71 ? -3.596 1.325 11.034 1.00 91.50 71 SER A N 1
ATOM 569 C CA . SER A 1 71 ? -2.757 2.510 11.172 1.00 91.50 71 SER A CA 1
ATOM 570 C C . SER A 1 71 ? -1.406 2.258 10.522 1.00 91.50 71 SER A C 1
ATOM 572 O O . SER A 1 71 ? -0.777 1.234 10.789 1.00 91.50 71 SER A O 1
ATOM 574 N N . VAL A 1 72 ? -0.949 3.207 9.708 1.00 91.56 72 VAL A N 1
ATOM 575 C CA . VAL A 1 72 ? 0.393 3.213 9.121 1.00 91.56 72 VAL A CA 1
ATOM 576 C C . VAL A 1 72 ? 1.110 4.507 9.489 1.00 91.56 72 VAL A C 1
ATOM 578 O O . VAL A 1 72 ? 0.509 5.582 9.482 1.00 91.56 72 VAL A O 1
ATOM 581 N N . ILE A 1 73 ? 2.396 4.404 9.797 1.00 89.88 73 ILE A N 1
ATOM 582 C CA . ILE A 1 73 ? 3.291 5.528 10.039 1.00 89.88 73 ILE A CA 1
ATOM 583 C C . ILE A 1 73 ? 4.291 5.565 8.888 1.00 89.88 73 ILE A C 1
ATOM 585 O O . ILE A 1 73 ? 5.026 4.601 8.652 1.00 89.88 73 ILE A O 1
ATOM 589 N N . SER A 1 74 ? 4.312 6.683 8.168 1.00 86.62 74 SER A N 1
ATOM 590 C CA . SER A 1 74 ? 5.223 6.922 7.050 1.00 86.62 74 SER A CA 1
ATOM 591 C C . SER A 1 74 ? 5.652 8.384 7.004 1.00 86.62 74 SER A C 1
ATOM 593 O O . SER A 1 74 ? 4.953 9.287 7.440 1.00 86.62 74 SER A O 1
ATOM 595 N N . ASP A 1 75 ? 6.830 8.600 6.448 1.00 84.56 75 ASP A N 1
ATOM 596 C CA . ASP A 1 75 ? 7.390 9.869 5.995 1.00 84.56 75 ASP A CA 1
ATOM 597 C C . ASP A 1 75 ? 6.575 10.548 4.877 1.00 84.56 75 ASP A C 1
ATOM 599 O O . ASP A 1 75 ? 6.675 11.759 4.682 1.00 84.56 75 ASP A O 1
ATOM 603 N N . LYS A 1 76 ? 5.755 9.795 4.132 1.00 82.88 76 LYS A N 1
ATOM 604 C CA . LYS A 1 76 ? 4.947 10.323 3.026 1.00 82.88 76 LYS A CA 1
ATOM 605 C C . LYS A 1 76 ? 3.490 9.901 3.129 1.00 82.88 76 LYS A C 1
ATOM 607 O O . LYS A 1 76 ? 3.147 8.892 3.733 1.00 82.88 76 LYS A O 1
ATOM 612 N N . LYS A 1 77 ? 2.621 10.657 2.459 1.00 84.62 77 LYS A N 1
ATOM 613 C CA . LYS A 1 77 ? 1.219 10.282 2.271 1.00 84.62 77 LYS A CA 1
ATOM 614 C C . LYS A 1 77 ? 1.078 9.362 1.045 1.00 84.62 77 LYS A C 1
ATOM 616 O O . LYS A 1 77 ? 1.605 9.708 -0.014 1.00 84.62 77 LYS A O 1
ATOM 621 N N . PRO A 1 78 ? 0.373 8.219 1.139 1.00 86.56 78 PRO A N 1
ATOM 622 C CA . PRO A 1 78 ? 0.122 7.357 -0.004 1.00 86.56 78 PRO A CA 1
ATOM 623 C C . PRO A 1 78 ? -0.806 8.057 -1.000 1.00 86.56 78 PRO A C 1
ATOM 625 O O . PRO A 1 78 ? -1.725 8.786 -0.628 1.00 86.56 78 PRO A O 1
ATOM 628 N N . HIS A 1 79 ? -0.602 7.791 -2.286 1.00 85.12 79 HIS A N 1
ATOM 629 C CA . HIS A 1 79 ? -1.452 8.307 -3.362 1.00 85.12 79 HIS A CA 1
ATOM 630 C C . HIS A 1 79 ? -2.816 7.614 -3.410 1.00 85.12 79 HIS A C 1
ATOM 632 O O . HIS A 1 79 ? -3.794 8.161 -3.927 1.00 85.12 79 HIS A O 1
ATOM 638 N N . SER A 1 80 ? -2.878 6.375 -2.924 1.00 85.69 80 SER A N 1
ATOM 639 C CA . SER A 1 80 ? -4.117 5.612 -2.861 1.00 85.69 80 SER A CA 1
ATOM 640 C C . SER A 1 80 ? -4.051 4.524 -1.803 1.00 85.69 80 SER A C 1
ATOM 642 O O . SER A 1 80 ? -2.991 3.937 -1.575 1.00 85.69 80 SER A O 1
ATOM 644 N N . ALA A 1 81 ? -5.213 4.249 -1.223 1.00 88.25 81 ALA A N 1
ATOM 645 C CA . ALA A 1 81 ? -5.463 3.167 -0.292 1.00 88.25 81 ALA A CA 1
ATOM 646 C C . ALA A 1 81 ? -6.711 2.409 -0.759 1.00 88.25 81 ALA A C 1
ATOM 648 O O . ALA A 1 81 ? -7.712 3.050 -1.075 1.00 88.25 81 ALA A O 1
ATOM 649 N N . TYR A 1 82 ? -6.670 1.083 -0.875 1.00 86.75 82 TYR A N 1
ATOM 650 C CA . TYR A 1 82 ? -7.807 0.292 -1.366 1.00 86.75 82 TYR A CA 1
ATOM 651 C C . TYR A 1 82 ? -7.736 -1.173 -0.930 1.00 86.75 82 TYR A C 1
ATOM 653 O O . TYR A 1 82 ? -6.679 -1.685 -0.575 1.00 86.75 82 TYR A O 1
ATOM 661 N N . TRP A 1 83 ? -8.875 -1.862 -0.966 1.00 84.75 83 TRP A N 1
ATOM 662 C CA . TRP A 1 83 ? -8.966 -3.295 -0.676 1.00 84.75 83 TRP A CA 1
ATOM 663 C C . TRP A 1 83 ? -8.823 -4.142 -1.950 1.00 84.75 83 TRP A C 1
ATOM 665 O O . TRP A 1 83 ? -9.442 -3.830 -2.960 1.00 84.75 83 TRP A O 1
ATOM 675 N N . GLY A 1 84 ? -8.084 -5.254 -1.904 1.00 76.88 84 GLY A N 1
ATOM 676 C CA . GLY A 1 84 ? -8.006 -6.216 -3.018 1.00 76.88 84 GLY A CA 1
ATOM 677 C C . GLY A 1 84 ? -7.422 -5.643 -4.321 1.00 76.88 84 GLY A C 1
ATOM 678 O O . GLY A 1 84 ? -6.741 -4.625 -4.302 1.00 76.88 84 GLY A O 1
ATOM 679 N N . GLU A 1 85 ? -7.649 -6.310 -5.457 1.00 64.69 85 GLU A N 1
ATOM 680 C CA . GLU A 1 85 ? -7.087 -5.899 -6.763 1.00 64.69 85 GLU A CA 1
ATOM 681 C C . GLU A 1 85 ? -7.916 -4.817 -7.480 1.00 64.69 85 GLU A C 1
ATOM 683 O O . GLU A 1 85 ? -7.366 -4.043 -8.257 1.00 64.69 85 GLU A O 1
ATOM 688 N N . GLU A 1 86 ? -9.213 -4.710 -7.169 1.00 57.59 86 GLU A N 1
ATOM 689 C CA . GLU A 1 86 ? -10.173 -3.820 -7.851 1.00 57.59 86 GLU A CA 1
ATOM 690 C C . GLU A 1 86 ? -11.014 -2.968 -6.878 1.00 57.59 86 GLU A C 1
ATOM 692 O O . GLU A 1 86 ? -12.059 -2.428 -7.241 1.00 57.59 86 GLU A O 1
ATOM 697 N N . GLY A 1 87 ? -10.618 -2.870 -5.606 1.00 61.72 87 GLY A N 1
ATOM 698 C CA . GLY A 1 87 ? -11.425 -2.171 -4.607 1.00 61.72 87 GLY A CA 1
ATOM 699 C C . GLY A 1 87 ? -11.513 -0.665 -4.832 1.00 61.72 87 GLY A C 1
ATOM 700 O O . GLY A 1 87 ? -10.578 -0.011 -5.293 1.00 61.72 87 GLY A O 1
ATOM 701 N N . ASN A 1 88 ? -12.642 -0.093 -4.413 1.00 67.44 88 ASN A N 1
ATOM 702 C CA . ASN A 1 88 ? -12.808 1.355 -4.345 1.00 67.44 88 ASN A CA 1
ATOM 703 C C . ASN A 1 88 ? -11.762 1.973 -3.405 1.00 67.44 88 ASN A C 1
ATOM 705 O O . ASN A 1 88 ? -11.452 1.409 -2.347 1.00 67.44 88 ASN A O 1
ATOM 709 N N . LYS A 1 89 ? -11.265 3.162 -3.773 1.00 73.62 89 LYS A N 1
ATOM 710 C CA . LYS A 1 89 ? -10.368 3.953 -2.923 1.00 73.62 89 LYS A CA 1
ATOM 711 C C . LYS A 1 89 ? -11.021 4.198 -1.563 1.00 73.62 89 LYS A C 1
ATOM 713 O O . LYS A 1 89 ? -12.170 4.625 -1.490 1.00 73.62 89 LYS A O 1
ATOM 718 N N . GLN A 1 90 ? -10.278 3.911 -0.506 1.00 76.69 90 GLN A N 1
ATOM 719 C CA . GLN A 1 90 ? -10.685 4.101 0.877 1.00 76.69 90 GLN A CA 1
ATOM 720 C C . GLN A 1 90 ? -10.235 5.478 1.353 1.00 76.69 90 GLN A C 1
ATOM 722 O O . GLN A 1 90 ? -9.120 5.905 1.057 1.00 76.69 90 GLN A O 1
ATOM 727 N N . ILE A 1 91 ? -11.118 6.157 2.082 1.00 68.44 91 ILE A N 1
ATOM 728 C CA . ILE A 1 91 ? -10.864 7.481 2.649 1.00 68.44 91 ILE A CA 1
ATOM 729 C C . ILE A 1 91 ? -10.238 7.287 4.032 1.00 68.44 91 ILE A C 1
ATOM 731 O O . ILE A 1 91 ? -10.796 6.573 4.866 1.00 68.44 91 ILE A O 1
ATOM 735 N N . GLU A 1 92 ? -9.076 7.890 4.269 1.00 73.38 92 GLU A N 1
ATOM 736 C CA . GLU A 1 92 ? -8.464 7.951 5.596 1.00 73.38 92 GLU A CA 1
ATOM 737 C C . GLU A 1 92 ? -9.293 8.815 6.558 1.00 73.38 92 GLU A C 1
ATOM 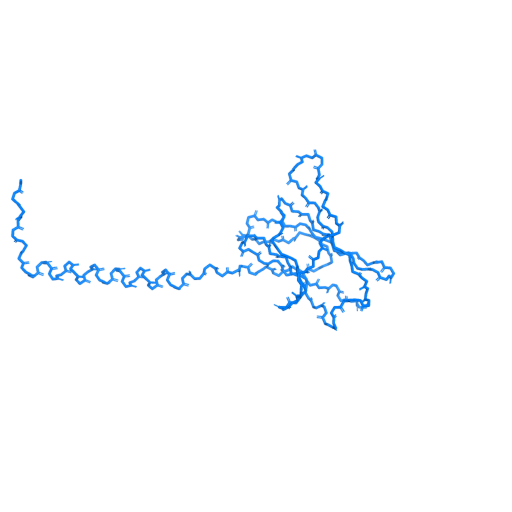739 O O . GLU A 1 92 ? -9.846 9.846 6.179 1.00 73.38 92 GLU A O 1
ATOM 744 N N . ILE A 1 93 ? -9.388 8.387 7.817 1.00 67.75 93 ILE A N 1
ATOM 745 C CA . ILE A 1 93 ? -10.246 9.031 8.826 1.00 67.75 93 ILE A CA 1
ATOM 746 C C . ILE A 1 93 ? -9.437 9.987 9.711 1.00 67.75 93 ILE A C 1
ATOM 748 O O . ILE A 1 93 ? -9.997 10.915 10.292 1.00 67.75 93 ILE A O 1
ATOM 752 N N . SER A 1 94 ? -8.113 9.825 9.772 1.00 65.94 94 SER A N 1
ATOM 753 C CA . SER A 1 94 ? -7.233 10.784 10.440 1.00 65.94 94 SER A CA 1
ATOM 754 C C . SER A 1 94 ? -5.832 10.805 9.839 1.00 65.94 94 SER A C 1
ATOM 756 O O . SER A 1 94 ? -5.250 9.747 9.587 1.00 65.94 94 SER A O 1
ATOM 758 N N . ASP A 1 95 ? -5.293 12.013 9.716 1.00 62.09 95 ASP A N 1
ATOM 759 C CA . ASP A 1 95 ? -3.901 12.325 9.406 1.00 62.09 95 ASP A CA 1
ATOM 760 C C . ASP A 1 95 ? -3.351 13.098 10.617 1.00 62.09 95 ASP A C 1
ATOM 762 O O . ASP A 1 95 ? -3.772 14.227 10.881 1.00 62.09 95 ASP A O 1
ATOM 766 N N . MET A 1 96 ? -2.521 12.444 11.434 1.00 60.09 96 MET A N 1
ATOM 767 C CA . MET A 1 96 ? -1.810 13.102 12.533 1.00 60.09 96 MET A CA 1
ATOM 768 C C . MET A 1 96 ? -0.332 13.189 12.161 1.00 60.09 96 MET A C 1
ATOM 770 O O . MET A 1 96 ? 0.363 12.171 12.119 1.00 60.09 96 MET A O 1
ATOM 774 N N . GLN A 1 97 ? 0.148 14.404 11.903 1.00 59.62 97 GLN A N 1
ATOM 775 C CA . GLN A 1 97 ? 1.579 14.687 11.832 1.00 59.62 97 GLN A CA 1
ATOM 776 C C . GLN A 1 97 ? 2.174 14.672 13.239 1.00 59.62 97 GLN A C 1
ATOM 778 O O . GLN A 1 97 ? 1.648 15.310 14.154 1.00 59.62 97 GLN A O 1
ATOM 783 N N . ASP A 1 98 ? 3.271 13.937 13.408 1.00 56.59 98 ASP A N 1
ATOM 784 C CA . ASP A 1 98 ? 4.049 13.963 14.642 1.00 56.59 98 ASP A CA 1
ATOM 785 C C . ASP A 1 98 ? 4.621 15.372 14.880 1.00 56.59 98 ASP A C 1
ATOM 787 O O . ASP A 1 98 ? 4.899 16.110 13.931 1.00 56.59 98 ASP A O 1
ATOM 791 N N . GLN A 1 99 ? 4.828 15.752 16.144 1.00 52.00 99 GLN A N 1
ATOM 792 C CA . GLN A 1 99 ? 5.247 17.104 16.551 1.00 52.00 99 GLN A CA 1
ATOM 793 C C . GLN A 1 99 ? 6.589 17.552 15.944 1.00 52.00 99 GLN A C 1
ATOM 795 O O . GLN A 1 99 ? 6.911 18.738 15.979 1.00 52.00 99 GLN A O 1
ATOM 800 N N . ASN A 1 100 ? 7.351 16.619 15.367 1.00 53.97 100 ASN A N 1
ATOM 801 C CA . ASN A 1 100 ? 8.624 16.864 14.696 1.00 53.97 100 ASN A CA 1
ATOM 802 C C . ASN A 1 100 ? 8.503 17.095 13.172 1.00 53.97 100 ASN A C 1
ATOM 804 O O . ASN A 1 100 ? 9.499 17.408 12.532 1.00 53.97 100 ASN A O 1
ATOM 808 N N . GLY A 1 101 ? 7.316 16.925 12.572 1.00 59.00 101 GLY A N 1
ATOM 809 C CA . GLY A 1 101 ? 7.061 17.150 11.140 1.00 59.00 101 GLY A CA 1
ATOM 810 C C . GLY A 1 101 ? 7.558 16.059 10.178 1.00 59.00 101 GLY A C 1
ATOM 811 O O . GLY A 1 101 ? 7.198 16.092 9.004 1.00 59.00 101 GLY A O 1
ATOM 812 N N . ASP A 1 102 ? 8.329 15.079 10.658 1.00 71.94 102 ASP A N 1
ATOM 813 C CA . ASP A 1 102 ? 8.985 14.067 9.810 1.00 71.94 102 ASP A CA 1
ATOM 814 C C . ASP A 1 102 ? 8.154 12.800 9.550 1.00 71.94 102 ASP A C 1
ATOM 816 O O . ASP A 1 102 ? 8.436 12.062 8.605 1.00 71.94 102 ASP A O 1
ATOM 820 N N . LYS A 1 103 ? 7.154 12.497 10.386 1.00 79.69 103 LYS A N 1
ATOM 821 C CA . LYS A 1 103 ? 6.345 11.274 10.270 1.00 79.69 103 LYS A CA 1
ATOM 822 C C . LYS A 1 103 ? 4.858 11.575 10.365 1.00 79.69 103 LYS A C 1
ATOM 824 O O . LYS A 1 103 ? 4.406 12.325 11.229 1.00 79.69 103 LYS A O 1
ATOM 829 N N . ILE A 1 104 ? 4.107 10.947 9.474 1.00 84.88 104 ILE A N 1
ATOM 830 C CA . ILE A 1 104 ? 2.664 11.060 9.328 1.00 84.88 104 ILE A CA 1
ATOM 831 C C . ILE A 1 104 ? 2.042 9.734 9.748 1.00 84.88 104 ILE A C 1
ATOM 833 O O . ILE A 1 104 ? 2.428 8.674 9.251 1.00 84.88 104 ILE A O 1
ATOM 837 N N . THR A 1 105 ? 1.067 9.794 10.650 1.00 87.94 105 THR A N 1
ATOM 838 C CA . THR A 1 105 ? 0.248 8.638 11.020 1.00 87.94 105 THR A CA 1
ATOM 839 C C . THR A 1 105 ? -1.088 8.721 10.302 1.00 87.94 105 THR A C 1
ATOM 841 O O . THR A 1 105 ? -1.874 9.640 10.538 1.00 87.94 105 THR A O 1
ATOM 844 N N . LEU A 1 106 ? -1.363 7.735 9.454 1.00 89.69 106 LEU A N 1
ATOM 845 C CA . LEU A 1 106 ? -2.616 7.613 8.719 1.00 89.69 106 LEU A CA 1
ATOM 846 C C . LEU A 1 106 ? -3.406 6.449 9.290 1.00 89.69 106 LEU A C 1
ATOM 848 O O . LEU A 1 106 ? -2.865 5.359 9.475 1.00 89.69 106 LEU A O 1
ATOM 852 N N . THR A 1 107 ? -4.683 6.687 9.574 1.00 89.31 107 THR A N 1
ATOM 853 C CA . THR A 1 107 ? -5.567 5.660 10.127 1.00 89.31 107 THR A CA 1
ATOM 854 C C . THR A 1 107 ? -6.829 5.514 9.295 1.00 89.31 107 THR A C 1
ATOM 856 O O . THR A 1 107 ? -7.493 6.496 8.952 1.00 89.31 107 THR A O 1
ATOM 859 N N . TRP A 1 108 ? -7.176 4.263 9.018 1.00 90.38 108 TRP A N 1
ATOM 860 C CA . TRP A 1 108 ? -8.436 3.857 8.420 1.00 90.38 108 TRP A CA 1
ATOM 861 C C . TRP A 1 108 ? -9.212 3.003 9.411 1.00 90.38 108 TRP A C 1
ATOM 863 O O . TRP A 1 108 ? -8.630 2.214 10.153 1.00 90.38 108 TRP A O 1
ATOM 873 N N . GLN A 1 109 ? -10.529 3.162 9.411 1.00 88.75 109 GLN A N 1
ATOM 874 C CA . GLN A 1 109 ? -11.444 2.427 10.267 1.00 88.75 109 GLN A CA 1
ATOM 875 C C . GLN A 1 109 ? -12.647 1.988 9.440 1.00 88.75 109 GLN A C 1
ATOM 877 O O . GLN A 1 109 ? -13.279 2.795 8.760 1.00 88.75 109 GLN A O 1
ATOM 882 N N . TRP A 1 110 ? -12.979 0.707 9.529 1.00 87.69 110 TRP A N 1
ATOM 883 C CA . TRP A 1 110 ? -14.115 0.104 8.838 1.00 87.69 110 TRP A CA 1
ATOM 884 C C . TRP A 1 110 ? -14.963 -0.673 9.827 1.00 87.69 110 TRP A C 1
ATOM 886 O O . TRP A 1 110 ? -14.423 -1.257 10.765 1.00 87.69 110 TRP A O 1
ATOM 896 N N . LYS A 1 111 ? -16.281 -0.722 9.620 1.00 85.44 111 LYS A N 1
ATOM 897 C CA . LYS A 1 111 ? -17.107 -1.699 10.333 1.00 85.44 111 LYS A CA 1
ATOM 898 C C . LYS A 1 111 ? -16.886 -3.080 9.741 1.00 85.44 111 LYS A C 1
ATOM 900 O O . LYS A 1 111 ? -16.750 -3.219 8.528 1.00 85.44 111 LYS A O 1
ATOM 905 N N . THR A 1 112 ? -16.928 -4.105 10.580 1.00 80.44 112 THR A N 1
ATOM 906 C CA . THR A 1 112 ? -16.695 -5.492 10.159 1.00 80.44 112 THR A CA 1
ATOM 907 C C . THR A 1 112 ? -17.715 -5.939 9.105 1.00 80.44 112 THR A C 1
ATOM 909 O O . THR A 1 112 ? -17.369 -6.652 8.169 1.00 80.44 112 THR A O 1
ATOM 912 N N . GLN A 1 113 ? -18.957 -5.460 9.211 1.00 80.19 113 GLN A N 1
ATOM 913 C CA . GLN A 1 113 ? -20.036 -5.719 8.250 1.00 80.19 113 GLN A CA 1
ATOM 914 C C . GLN A 1 113 ? -19.853 -5.041 6.876 1.00 80.19 113 GLN A C 1
ATOM 916 O O . GLN A 1 113 ? -20.418 -5.514 5.893 1.00 80.19 113 GLN A O 1
ATOM 921 N N . ASP A 1 114 ? -19.081 -3.951 6.807 1.00 79.81 114 ASP A N 1
ATOM 922 C CA . ASP A 1 114 ? -18.891 -3.149 5.588 1.00 79.81 114 ASP A CA 1
ATOM 923 C C . ASP A 1 114 ? -17.645 -3.595 4.799 1.00 79.81 114 ASP A C 1
ATOM 925 O O . ASP A 1 114 ? -17.348 -3.064 3.725 1.00 79.81 114 ASP A O 1
ATOM 929 N N . LEU A 1 115 ? -16.899 -4.573 5.326 1.00 77.69 115 LEU A N 1
ATOM 930 C CA . LEU A 1 115 ? -15.725 -5.121 4.660 1.00 77.69 115 LEU A CA 1
ATOM 931 C C . LEU A 1 115 ? -16.118 -5.907 3.400 1.00 77.69 115 LEU A C 1
ATOM 933 O O . LEU A 1 115 ? -17.182 -6.532 3.342 1.00 77.69 115 LEU A O 1
ATOM 937 N N . PRO A 1 116 ? -15.239 -5.931 2.382 1.00 74.31 116 PRO A N 1
ATOM 938 C CA . PRO A 1 116 ? -15.413 -6.798 1.223 1.00 74.31 116 PRO A CA 1
ATOM 939 C C . PRO A 1 116 ? -15.646 -8.251 1.654 1.00 74.31 116 PRO A C 1
ATOM 941 O O . PRO A 1 116 ? -15.049 -8.704 2.624 1.00 74.31 116 PRO A O 1
ATOM 944 N N . ARG A 1 117 ? -16.431 -9.022 0.885 1.00 66.75 117 ARG A N 1
ATOM 945 C CA . ARG A 1 117 ? -16.704 -10.452 1.173 1.00 66.75 117 ARG A CA 1
ATOM 946 C C . ARG A 1 117 ? -15.447 -11.310 1.355 1.00 66.75 117 ARG A C 1
ATOM 948 O O . ARG A 1 117 ? -15.529 -12.372 1.958 1.00 66.75 117 ARG A O 1
ATOM 955 N N . ASN A 1 118 ? -14.320 -10.879 0.794 1.00 67.62 118 ASN A N 1
ATOM 956 C CA . ASN A 1 118 ? -13.034 -11.546 0.923 1.00 67.62 118 ASN A CA 1
ATOM 957 C C . ASN A 1 118 ? -11.924 -10.492 1.097 1.00 67.62 118 ASN A C 1
ATOM 959 O O . ASN A 1 118 ? -11.242 -10.149 0.125 1.00 67.62 118 ASN A O 1
ATOM 963 N N . PRO A 1 119 ? -11.775 -9.905 2.298 1.00 63.16 119 PRO A N 1
ATOM 964 C CA . PRO A 1 119 ? -10.798 -8.861 2.548 1.00 63.16 119 PRO A CA 1
ATOM 965 C C . PRO A 1 119 ? -9.437 -9.530 2.733 1.00 63.16 119 PRO A C 1
ATOM 967 O O . PRO A 1 119 ? -8.957 -9.672 3.843 1.00 63.16 119 PRO A O 1
ATOM 970 N N . MET A 1 120 ? -8.828 -10.026 1.656 1.00 71.88 120 MET A N 1
ATOM 971 C CA . MET A 1 120 ? -7.537 -10.711 1.782 1.00 71.88 120 MET A CA 1
ATOM 972 C C . MET A 1 120 ? -6.415 -9.714 2.070 1.00 71.88 120 MET A C 1
ATOM 974 O O . MET A 1 120 ? -5.510 -10.009 2.849 1.00 71.88 120 MET A O 1
ATOM 978 N N . ARG A 1 121 ? -6.455 -8.540 1.421 1.00 84.81 121 ARG A N 1
ATOM 979 C CA . ARG A 1 121 ? -5.350 -7.576 1.428 1.00 84.81 121 ARG A CA 1
ATOM 980 C C . ARG A 1 121 ? -5.826 -6.133 1.378 1.00 84.81 121 ARG A C 1
ATOM 982 O O . ARG A 1 121 ? -6.698 -5.797 0.573 1.00 84.81 121 ARG A O 1
ATOM 989 N N . PHE A 1 122 ? -5.198 -5.293 2.188 1.00 88.94 122 PHE A N 1
ATOM 990 C CA . PHE A 1 122 ? -5.294 -3.843 2.105 1.00 88.94 122 PHE A CA 1
ATOM 991 C C . PHE A 1 122 ? -4.030 -3.291 1.452 1.00 88.94 122 PHE A C 1
ATOM 993 O O . PHE A 1 122 ? -2.922 -3.639 1.845 1.00 88.94 122 PHE A O 1
ATOM 1000 N N . ASN A 1 123 ? -4.191 -2.458 0.432 1.00 89.38 123 ASN A N 1
ATOM 1001 C CA . ASN A 1 123 ? -3.100 -1.986 -0.403 1.00 89.38 123 ASN A CA 1
ATOM 1002 C C . ASN A 1 123 ? -2.891 -0.489 -0.210 1.00 89.38 123 ASN A C 1
ATOM 1004 O O . ASN A 1 123 ? -3.838 0.288 -0.343 1.00 89.38 123 ASN A O 1
ATOM 1008 N N . LEU A 1 124 ? -1.641 -0.092 0.017 1.00 89.81 124 LEU A N 1
ATOM 1009 C CA . LEU A 1 124 ? -1.200 1.297 -0.001 1.00 89.81 124 LEU A CA 1
ATOM 1010 C C . LEU A 1 124 ? -0.198 1.512 -1.127 1.00 89.81 124 LEU A C 1
ATOM 1012 O O . LEU A 1 124 ? 0.738 0.732 -1.286 1.00 89.81 124 LEU A O 1
ATOM 1016 N N . VAL A 1 125 ? -0.371 2.585 -1.892 1.00 87.81 125 VAL A N 1
ATOM 1017 C CA . VAL A 1 125 ? 0.547 2.941 -2.981 1.00 87.81 125 VAL A CA 1
ATOM 1018 C C . VAL A 1 125 ? 1.287 4.222 -2.628 1.00 87.81 125 VAL A C 1
ATOM 1020 O O . VAL A 1 125 ? 0.667 5.281 -2.507 1.00 87.81 125 VAL A O 1
ATOM 1023 N N . PHE A 1 126 ? 2.607 4.119 -2.502 1.00 85.50 126 PHE A N 1
ATOM 1024 C CA . PHE A 1 126 ? 3.531 5.228 -2.280 1.00 85.50 126 PHE A CA 1
ATOM 1025 C C . PHE A 1 126 ? 4.451 5.349 -3.491 1.00 85.50 126 PHE A C 1
ATOM 1027 O O . PHE A 1 126 ? 5.228 4.436 -3.764 1.00 85.50 126 PHE A O 1
ATOM 1034 N N . ASP A 1 127 ? 4.388 6.467 -4.215 1.00 83.50 127 ASP A N 1
ATOM 1035 C CA . ASP A 1 127 ? 5.180 6.691 -5.430 1.00 83.50 127 ASP A CA 1
ATOM 1036 C C . ASP A 1 127 ? 5.085 5.509 -6.426 1.00 83.50 127 ASP A C 1
ATOM 1038 O O . ASP A 1 127 ? 4.066 5.346 -7.098 1.00 83.50 127 ASP A O 1
ATOM 1042 N N . GLN A 1 128 ? 6.137 4.685 -6.518 1.00 80.75 128 GLN A N 1
ATOM 1043 C CA . GLN A 1 128 ? 6.226 3.498 -7.381 1.00 80.75 128 GLN A CA 1
ATOM 1044 C C . GLN A 1 128 ? 6.073 2.167 -6.625 1.00 80.75 128 GLN A C 1
ATOM 1046 O O . GLN A 1 128 ? 6.124 1.114 -7.252 1.00 80.75 128 GLN A O 1
ATOM 1051 N N . HIS A 1 129 ? 5.880 2.197 -5.307 1.00 86.00 129 HIS A N 1
ATOM 1052 C CA . HIS A 1 129 ? 5.788 1.020 -4.447 1.00 86.00 129 HIS A CA 1
ATOM 1053 C C . HIS A 1 129 ? 4.340 0.768 -4.024 1.00 86.00 129 HIS A C 1
ATOM 1055 O O . HIS A 1 129 ? 3.645 1.674 -3.562 1.00 86.00 129 HIS A O 1
ATOM 1061 N N . GLN A 1 130 ? 3.893 -0.480 -4.134 1.00 87.81 130 GLN A N 1
ATOM 1062 C CA . GLN A 1 130 ? 2.612 -0.935 -3.607 1.00 87.81 130 GLN A CA 1
ATOM 1063 C C . GLN A 1 130 ? 2.849 -1.881 -2.435 1.00 87.81 130 GLN A C 1
ATOM 1065 O O . GLN A 1 130 ? 3.277 -3.015 -2.627 1.00 87.81 130 GLN A O 1
ATOM 1070 N N . PHE A 1 131 ? 2.511 -1.428 -1.235 1.00 89.44 131 PHE A N 1
ATOM 1071 C CA . PHE A 1 131 ? 2.540 -2.227 -0.020 1.00 89.44 131 PHE A CA 1
ATOM 1072 C C . PHE A 1 131 ? 1.211 -2.963 0.125 1.00 89.44 131 PHE A C 1
ATOM 1074 O O . PHE A 1 131 ? 0.150 -2.336 0.130 1.00 89.44 131 PHE A O 1
ATOM 1081 N N . LYS A 1 132 ? 1.267 -4.288 0.221 1.00 90.25 132 LYS A N 1
ATOM 1082 C CA . LYS A 1 132 ? 0.115 -5.171 0.382 1.00 90.25 132 LYS A CA 1
ATOM 1083 C C . LYS A 1 132 ? 0.118 -5.728 1.797 1.00 90.25 132 LYS A C 1
ATOM 1085 O O . LYS A 1 132 ? 0.955 -6.554 2.132 1.00 90.25 132 LYS A O 1
ATOM 1090 N N . PHE A 1 133 ? -0.818 -5.293 2.622 1.00 90.38 133 PHE A N 1
ATOM 1091 C CA . PHE A 1 133 ? -0.965 -5.752 3.998 1.00 90.38 133 PHE A CA 1
ATOM 1092 C C . PHE A 1 133 ? -1.992 -6.869 4.045 1.00 90.38 133 PHE A C 1
ATOM 1094 O O . PHE A 1 133 ? -3.152 -6.660 3.679 1.00 90.38 133 PHE A O 1
ATOM 1101 N N . ASN A 1 134 ? -1.577 -8.051 4.493 1.00 87.94 134 ASN A N 1
ATOM 1102 C CA . ASN A 1 134 ? -2.522 -9.133 4.725 1.00 87.94 134 ASN A CA 1
ATOM 1103 C C . ASN A 1 134 ? -3.471 -8.743 5.859 1.00 87.94 134 ASN A C 1
ATOM 1105 O O . ASN A 1 134 ? -3.051 -8.253 6.909 1.00 87.94 134 ASN A O 1
ATOM 1109 N N . TYR A 1 135 ? -4.760 -8.961 5.625 1.00 82.38 135 TYR A N 1
ATOM 1110 C CA . TYR A 1 135 ? -5.754 -8.826 6.673 1.00 82.38 135 TYR A CA 1
ATOM 1111 C C . TYR A 1 135 ? -5.527 -9.927 7.722 1.00 82.38 135 TYR A C 1
ATOM 1113 O O . TYR A 1 135 ? -5.369 -11.089 7.331 1.00 82.38 135 TYR A O 1
ATOM 1121 N N . PRO A 1 136 ? -5.493 -9.600 9.025 1.00 75.69 136 PRO A N 1
ATOM 1122 C CA . PRO A 1 136 ? -5.288 -10.597 10.067 1.00 75.69 136 PRO A CA 1
ATOM 1123 C C . PRO A 1 136 ? -6.427 -11.622 10.035 1.00 75.69 136 PRO A C 1
ATOM 1125 O O . PRO A 1 136 ? -7.587 -11.293 10.298 1.00 75.69 136 PRO A O 1
ATOM 1128 N N . GLN A 1 137 ? -6.104 -12.864 9.663 1.00 64.81 137 GLN A N 1
ATOM 1129 C CA . GLN A 1 137 ? -7.046 -13.970 9.789 1.00 64.81 137 GLN A CA 1
ATOM 1130 C C . GLN A 1 137 ? -7.164 -14.335 11.266 1.00 64.81 137 GLN A C 1
ATOM 1132 O O . GLN A 1 137 ? -6.167 -14.440 11.973 1.00 64.81 137 GLN A O 1
ATOM 1137 N N . ILE A 1 138 ? -8.404 -14.455 11.723 1.00 54.88 138 ILE A N 1
ATOM 1138 C CA . ILE A 1 138 ? -8.730 -14.847 13.089 1.00 54.88 138 ILE A CA 1
ATOM 1139 C C . ILE A 1 138 ? -8.647 -16.372 13.115 1.00 54.88 138 ILE A C 1
ATOM 1141 O O . ILE A 1 138 ? -9.482 -17.015 12.476 1.00 54.88 138 ILE A O 1
ATOM 1145 N N . ASP A 1 139 ? -7.650 -16.913 13.812 1.00 43.66 139 ASP A N 1
ATOM 1146 C CA . ASP A 1 139 ? -7.700 -18.290 14.320 1.00 43.66 139 ASP A CA 1
ATOM 1147 C C . ASP A 1 139 ? -8.700 -18.393 15.486 1.00 43.66 139 ASP A C 1
ATOM 1149 O O . ASP A 1 139 ? -8.745 -17.458 16.327 1.00 43.66 139 ASP A O 1
#

Secondary structure (DSSP, 8-state):
-------HHHHHHHHHHHHHHHHHHHHHHHH-----EEEEE-SSEEEE--TT-S-PEEEEEEE-SSEEEEEEEESS--SEEEETTTPPBPPPSEEEE-TTSS-EEEEEEEEGGGS-SS--EEEEEETTEEEEEEP----